Protein AF-A0A7L4TQ39-F1 (afdb_monomer_lite)

pLDDT: mean 77.76, std 14.57, range [38.09, 94.31]

Structure (mmCIF, N/CA/C/O backbone):
data_AF-A0A7L4TQ39-F1
#
_entry.id   AF-A0A7L4TQ39-F1
#
loop_
_atom_site.group_PDB
_atom_site.id
_atom_site.type_symbol
_atom_site.label_atom_id
_atom_site.label_alt_id
_atom_site.label_comp_id
_atom_site.label_asym_id
_atom_site.label_entity_id
_atom_site.label_seq_id
_atom_site.pdbx_PDB_ins_code
_atom_site.Cartn_x
_atom_site.Cartn_y
_atom_site.Cartn_z
_atom_site.occupancy
_atom_site.B_iso_or_equiv
_atom_site.auth_seq_id
_atom_site.auth_comp_id
_atom_site.auth_asym_id
_atom_site.auth_atom_id
_atom_site.pdbx_PDB_model_num
ATOM 1 N N . MET A 1 1 ? 19.835 -14.023 -4.925 1.00 51.84 1 MET A N 1
ATOM 2 C CA . MET A 1 1 ? 20.236 -12.984 -3.952 1.00 51.84 1 MET A CA 1
ATOM 3 C C . MET A 1 1 ? 19.302 -11.803 -4.153 1.00 51.84 1 MET A C 1
ATOM 5 O O . MET A 1 1 ? 19.149 -11.395 -5.296 1.00 51.84 1 MET A O 1
ATOM 9 N N . ALA A 1 2 ? 18.608 -11.339 -3.113 1.00 63.62 2 ALA A N 1
ATOM 10 C CA . ALA A 1 2 ? 17.720 -10.179 -3.213 1.00 63.62 2 ALA A CA 1
ATOM 11 C C . ALA A 1 2 ? 18.522 -8.900 -2.932 1.00 63.62 2 ALA A C 1
ATOM 13 O O . ALA A 1 2 ? 19.332 -8.884 -2.005 1.00 63.62 2 ALA A O 1
ATOM 14 N N . LEU A 1 3 ? 18.327 -7.858 -3.740 1.00 67.06 3 LEU A N 1
ATOM 15 C CA . LEU A 1 3 ? 18.955 -6.554 -3.529 1.00 67.06 3 LEU A CA 1
ATOM 16 C C . LEU A 1 3 ? 18.349 -5.906 -2.275 1.00 67.06 3 LEU A C 1
ATOM 18 O O . LEU A 1 3 ? 17.131 -5.932 -2.105 1.00 67.06 3 LEU A O 1
ATOM 22 N N . GLN A 1 4 ? 19.176 -5.329 -1.400 1.00 74.44 4 GLN A N 1
ATOM 23 C CA . GLN A 1 4 ? 18.657 -4.544 -0.281 1.00 74.44 4 GLN A CA 1
ATOM 24 C C . GLN A 1 4 ? 18.041 -3.247 -0.813 1.00 74.44 4 GLN A C 1
ATOM 26 O O . GLN A 1 4 ? 18.683 -2.495 -1.548 1.00 74.44 4 GLN A O 1
ATOM 31 N N . THR A 1 5 ? 16.792 -2.989 -0.435 1.00 80.44 5 THR A N 1
ATOM 32 C CA . THR A 1 5 ? 16.017 -1.836 -0.901 1.00 80.44 5 THR A CA 1
ATOM 33 C C . THR A 1 5 ? 15.385 -1.093 0.265 1.00 80.44 5 THR A C 1
ATOM 35 O O . THR A 1 5 ? 14.790 -1.712 1.148 1.00 80.44 5 THR A O 1
ATOM 38 N N . ASN A 1 6 ? 15.427 0.233 0.212 1.00 85.94 6 ASN A N 1
ATOM 39 C CA . ASN A 1 6 ? 14.660 1.109 1.080 1.00 85.94 6 ASN A CA 1
ATOM 40 C C . ASN A 1 6 ? 13.282 1.356 0.463 1.00 85.94 6 ASN A C 1
ATOM 42 O O . ASN A 1 6 ? 13.165 1.862 -0.654 1.00 85.94 6 ASN A O 1
ATOM 46 N N . THR A 1 7 ? 12.233 1.006 1.205 1.00 87.69 7 THR A N 1
ATOM 47 C CA . THR A 1 7 ? 10.848 1.225 0.783 1.00 87.69 7 THR A CA 1
ATOM 48 C C . THR A 1 7 ? 10.200 2.282 1.659 1.00 87.69 7 THR A C 1
ATOM 50 O O . THR A 1 7 ? 10.138 2.136 2.881 1.00 87.69 7 THR A O 1
ATOM 53 N N . ARG A 1 8 ? 9.682 3.336 1.031 1.00 89.88 8 ARG A N 1
ATOM 54 C CA . ARG A 1 8 ? 8.931 4.394 1.702 1.00 89.88 8 ARG A CA 1
ATOM 55 C C . ARG A 1 8 ? 7.504 4.411 1.179 1.00 89.88 8 ARG A C 1
ATOM 57 O O . ARG A 1 8 ? 7.272 4.599 -0.013 1.00 89.88 8 ARG A O 1
ATOM 64 N N . ILE A 1 9 ? 6.548 4.256 2.086 1.00 91.50 9 ILE A N 1
ATOM 65 C CA . ILE A 1 9 ? 5.120 4.321 1.777 1.00 91.50 9 ILE A CA 1
ATOM 66 C C . ILE A 1 9 ? 4.562 5.575 2.441 1.00 91.50 9 ILE A C 1
ATOM 68 O O . ILE A 1 9 ? 4.810 5.825 3.619 1.00 91.50 9 ILE A O 1
ATOM 72 N N . LYS A 1 10 ? 3.806 6.379 1.700 1.00 92.25 10 LYS A N 1
ATOM 73 C CA . LYS A 1 10 ? 3.098 7.544 2.234 1.00 92.25 10 LYS A CA 1
ATOM 74 C C . LYS A 1 10 ? 1.610 7.389 1.961 1.00 92.25 10 LYS A C 1
ATOM 76 O O . LYS A 1 10 ? 1.239 7.137 0.818 1.00 92.25 10 LYS A O 1
ATOM 81 N N . ILE A 1 11 ? 0.789 7.532 2.998 1.00 90.62 11 ILE A N 1
ATOM 82 C CA . ILE A 1 11 ? -0.677 7.524 2.918 1.00 90.62 11 ILE A CA 1
ATOM 83 C C . ILE A 1 11 ? -1.169 8.827 3.546 1.00 90.62 11 ILE A C 1
ATOM 85 O O . ILE A 1 11 ? -1.043 9.012 4.759 1.00 90.62 11 ILE A O 1
ATOM 89 N N . GLY A 1 12 ? -1.658 9.757 2.726 1.00 87.88 12 GLY A N 1
ATOM 90 C CA . GLY A 1 12 ? -1.953 11.119 3.176 1.00 87.88 12 GLY A CA 1
ATOM 91 C C . GLY A 1 12 ? -0.710 11.782 3.787 1.00 87.88 12 GLY A C 1
ATOM 92 O O . GLY A 1 12 ? 0.321 11.931 3.127 1.00 87.88 12 GLY A O 1
ATOM 93 N N . GLU A 1 13 ? -0.778 12.146 5.068 1.00 86.81 13 GLU A N 1
ATOM 94 C CA . GLU A 1 13 ? 0.350 12.711 5.831 1.00 86.81 13 GLU A CA 1
ATOM 95 C C . GLU A 1 13 ? 1.229 11.652 6.523 1.00 86.81 13 GLU A C 1
ATOM 97 O O . GLU A 1 13 ? 2.323 11.964 6.997 1.00 86.81 13 GLU A O 1
ATOM 102 N N . ILE A 1 14 ? 0.780 10.396 6.584 1.00 86.88 14 ILE A N 1
ATOM 103 C CA . ILE A 1 14 ? 1.449 9.332 7.339 1.00 86.88 14 ILE A CA 1
ATOM 104 C C . ILE A 1 14 ? 2.556 8.723 6.481 1.00 86.88 14 ILE A C 1
ATOM 106 O O . ILE A 1 14 ? 2.318 8.295 5.352 1.00 86.88 14 ILE A O 1
ATOM 110 N N . THR A 1 15 ? 3.772 8.666 7.026 1.00 89.12 15 THR A N 1
ATOM 111 C CA . THR A 1 15 ? 4.899 7.948 6.416 1.00 89.12 15 THR A CA 1
ATOM 112 C C . THR A 1 15 ? 5.091 6.615 7.129 1.00 89.12 15 THR A C 1
ATOM 114 O O . THR A 1 15 ? 5.264 6.582 8.343 1.00 89.12 15 THR A O 1
ATOM 117 N N . ILE A 1 16 ? 5.085 5.529 6.364 1.00 88.06 16 ILE A N 1
ATOM 118 C CA . ILE A 1 16 ? 5.295 4.158 6.822 1.00 88.06 16 ILE A CA 1
ATOM 119 C C . ILE A 1 16 ? 6.642 3.687 6.271 1.00 88.06 16 ILE A C 1
ATOM 121 O O . ILE A 1 16 ? 6.860 3.655 5.058 1.00 88.06 16 ILE A O 1
ATOM 125 N N . THR A 1 17 ? 7.540 3.320 7.180 1.00 85.44 17 THR A N 1
ATOM 126 C CA . THR A 1 17 ? 8.864 2.745 6.880 1.00 85.44 17 THR A CA 1
ATOM 127 C C . THR A 1 17 ? 9.016 1.320 7.406 1.00 85.44 17 THR A C 1
ATOM 129 O O . THR A 1 17 ? 9.984 0.645 7.081 1.00 85.44 17 THR A O 1
ATOM 132 N N . ASN A 1 18 ? 8.057 0.850 8.206 1.00 85.06 18 ASN A N 1
ATOM 133 C CA . ASN A 1 18 ? 8.040 -0.487 8.780 1.00 85.06 18 ASN A CA 1
ATOM 134 C C . ASN A 1 18 ? 6.672 -1.122 8.515 1.00 85.06 18 ASN A C 1
ATOM 136 O O . ASN A 1 18 ? 5.634 -0.564 8.875 1.00 85.06 18 ASN A O 1
ATOM 140 N N . PHE A 1 19 ? 6.683 -2.261 7.834 1.00 88.75 19 PHE A N 1
ATOM 141 C CA . PHE A 1 19 ? 5.507 -3.014 7.420 1.00 88.75 19 PHE A CA 1
ATOM 142 C C . PHE A 1 19 ? 5.853 -4.505 7.415 1.00 88.75 19 PHE A C 1
ATOM 144 O O . PHE A 1 19 ? 7.007 -4.877 7.209 1.00 88.75 19 PHE A O 1
ATOM 151 N N . SER A 1 20 ? 4.862 -5.362 7.653 1.00 87.50 20 SER A N 1
ATOM 152 C CA . SER A 1 20 ? 5.059 -6.818 7.652 1.00 87.50 20 SER A CA 1
ATOM 153 C C . SER A 1 20 ? 4.960 -7.413 6.254 1.00 87.50 20 SER A C 1
ATOM 155 O O . SER A 1 20 ? 5.589 -8.427 5.970 1.00 87.50 20 SER A O 1
ATOM 157 N N . ASN A 1 21 ? 4.166 -6.793 5.381 1.00 90.00 21 ASN A N 1
ATOM 158 C CA . ASN A 1 21 ? 3.965 -7.263 4.020 1.00 90.00 21 ASN A CA 1
ATOM 159 C C . ASN A 1 21 ? 3.668 -6.092 3.079 1.00 90.00 21 ASN A C 1
ATOM 161 O O . ASN A 1 21 ? 2.926 -5.171 3.433 1.00 90.00 21 ASN A O 1
ATOM 165 N N . LEU A 1 22 ? 4.231 -6.154 1.876 1.00 90.44 22 LEU A N 1
ATOM 166 C CA . LEU A 1 22 ? 3.926 -5.267 0.763 1.00 90.44 22 LEU A CA 1
ATOM 167 C C . LEU A 1 22 ? 3.785 -6.116 -0.500 1.00 90.44 22 LEU A C 1
ATOM 169 O O . LEU A 1 22 ? 4.733 -6.774 -0.922 1.00 90.44 22 LEU A O 1
ATOM 173 N N . LYS A 1 23 ? 2.611 -6.046 -1.127 1.00 92.56 23 LYS A N 1
ATOM 174 C CA . LYS A 1 23 ? 2.353 -6.624 -2.447 1.00 92.56 23 LYS A CA 1
ATOM 175 C C . LYS A 1 23 ? 1.917 -5.515 -3.396 1.00 92.56 23 LYS A C 1
ATOM 177 O O . LYS A 1 23 ? 1.014 -4.746 -3.072 1.00 92.56 23 LYS A O 1
ATOM 182 N N . ILE A 1 24 ? 2.549 -5.456 -4.562 1.00 90.50 24 ILE A N 1
ATOM 183 C CA . ILE A 1 24 ? 2.156 -4.603 -5.683 1.00 90.50 24 ILE A CA 1
ATOM 184 C C . ILE A 1 24 ? 1.836 -5.546 -6.839 1.00 90.50 24 ILE A C 1
ATOM 186 O O . ILE A 1 24 ? 2.669 -6.379 -7.187 1.00 90.50 24 ILE A O 1
ATOM 190 N N . ASP A 1 25 ? 0.627 -5.442 -7.378 1.00 90.69 25 ASP A N 1
ATOM 191 C CA . ASP A 1 25 ? 0.166 -6.235 -8.515 1.00 90.69 25 ASP A CA 1
ATOM 192 C C . ASP A 1 25 ? 0.009 -5.311 -9.723 1.00 90.69 25 ASP A C 1
ATOM 194 O O . 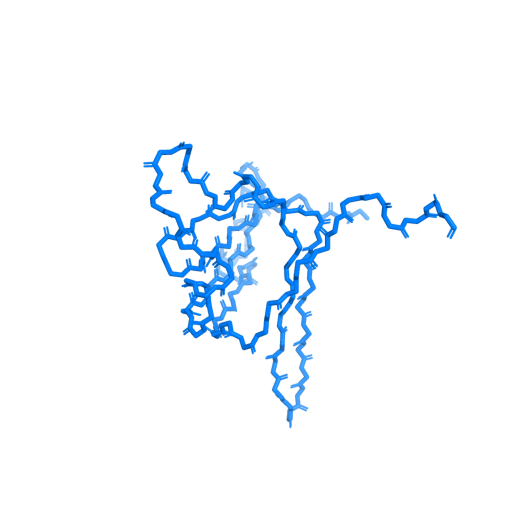ASP A 1 25 ? -0.727 -4.318 -9.653 1.00 90.69 25 ASP A O 1
ATOM 198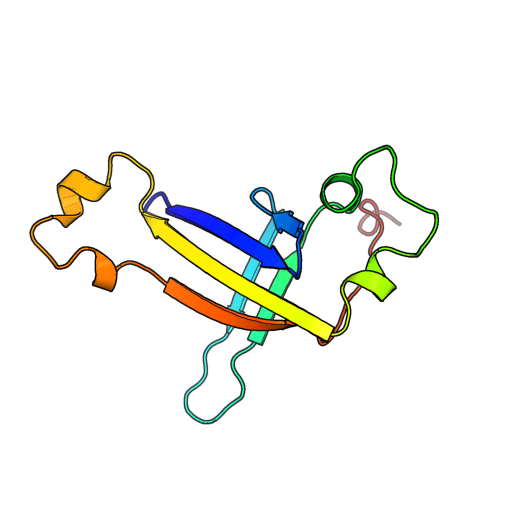 N N . GLN A 1 26 ? 0.752 -5.594 -10.792 1.00 86.88 26 GLN A N 1
ATOM 199 C CA . GLN A 1 26 ? 0.758 -4.802 -12.019 1.00 86.88 26 GLN A CA 1
ATOM 200 C C . GLN A 1 26 ? 0.378 -5.687 -13.197 1.00 86.88 26 GLN A C 1
ATOM 202 O O . GLN A 1 26 ? 1.075 -6.651 -13.509 1.00 86.88 26 GLN A O 1
ATOM 207 N N . GLU A 1 27 ? -0.705 -5.325 -13.875 1.00 87.88 27 GLU A N 1
ATOM 208 C CA . GLU A 1 27 ? -1.251 -6.084 -14.993 1.00 87.88 27 GLU A CA 1
ATOM 209 C C . GLU A 1 27 ? -1.458 -5.161 -16.194 1.00 87.88 27 GLU A C 1
ATOM 211 O O . GLU A 1 27 ? -2.029 -4.072 -16.090 1.00 87.88 27 GLU A O 1
ATOM 216 N N . ILE A 1 28 ? -1.007 -5.603 -17.369 1.00 82.88 28 ILE A N 1
ATOM 217 C CA . ILE A 1 28 ? -1.248 -4.878 -18.615 1.00 82.88 28 ILE A CA 1
ATOM 218 C C . ILE A 1 28 ? -2.737 -5.039 -18.950 1.00 82.88 28 ILE A C 1
ATOM 220 O O . ILE A 1 28 ? -3.219 -6.160 -19.079 1.00 82.88 28 ILE A O 1
ATOM 224 N N . HIS A 1 29 ? -3.450 -3.917 -19.095 1.00 85.44 29 HIS A N 1
ATOM 225 C CA . HIS A 1 29 ? -4.901 -3.826 -19.346 1.00 85.44 29 HIS A CA 1
ATOM 226 C C . HIS A 1 29 ? -5.835 -4.027 -18.139 1.00 85.44 29 HIS A C 1
ATOM 228 O O . HIS A 1 29 ? -7.050 -4.082 -18.334 1.00 85.44 29 HIS A O 1
ATOM 234 N N . ALA A 1 30 ? -5.319 -4.052 -16.908 1.00 86.62 30 ALA A N 1
ATOM 235 C CA . ALA A 1 30 ? -6.148 -4.049 -15.703 1.00 86.62 30 ALA A CA 1
ATOM 236 C C . ALA A 1 30 ? -5.721 -2.955 -14.710 1.00 86.62 30 ALA A C 1
ATOM 238 O O . ALA A 1 30 ? -4.787 -2.186 -14.946 1.00 86.62 30 ALA A O 1
ATOM 239 N N . HIS A 1 31 ? -6.455 -2.833 -13.602 1.00 85.62 31 HIS A N 1
ATOM 240 C CA . HIS A 1 31 ? -6.106 -1.889 -12.547 1.00 85.62 31 HIS A CA 1
ATOM 241 C C . HIS A 1 31 ? -4.937 -2.424 -11.726 1.00 85.62 31 HIS A C 1
ATOM 243 O O . HIS A 1 31 ? -5.054 -3.465 -11.084 1.00 85.62 31 HIS A O 1
ATOM 249 N N . ASN A 1 32 ? -3.850 -1.658 -11.670 1.00 89.25 32 ASN A N 1
ATOM 250 C CA . ASN A 1 32 ? -2.765 -1.946 -10.743 1.00 89.25 32 ASN A CA 1
ATOM 251 C C . ASN A 1 32 ? -3.272 -1.814 -9.307 1.00 89.25 32 ASN A C 1
ATOM 253 O O . ASN A 1 32 ? -3.945 -0.838 -8.953 1.00 89.25 32 ASN A O 1
ATOM 257 N N . THR A 1 33 ? -2.920 -2.778 -8.468 1.00 92.12 33 THR A N 1
ATOM 258 C CA . THR A 1 33 ? -3.326 -2.789 -7.064 1.00 92.12 33 THR A CA 1
ATOM 259 C C . THR A 1 33 ? -2.111 -2.824 -6.157 1.00 92.12 33 THR A C 1
ATOM 261 O O . THR A 1 33 ? -1.023 -3.252 -6.537 1.00 92.12 33 THR A O 1
ATOM 264 N N . PHE A 1 34 ? -2.296 -2.355 -4.929 1.00 92.75 34 PHE A N 1
ATOM 265 C CA . PHE A 1 34 ? -1.308 -2.516 -3.878 1.00 92.75 34 PHE A CA 1
ATOM 266 C C . PHE A 1 34 ? -2.010 -2.967 -2.599 1.00 92.75 34 PHE A C 1
ATOM 268 O O . PHE A 1 34 ? -3.169 -2.624 -2.346 1.00 92.75 34 PHE A O 1
ATOM 275 N N . SER A 1 35 ? -1.290 -3.711 -1.771 1.00 92.88 35 SER A N 1
ATOM 276 C CA . SER A 1 35 ? -1.702 -4.028 -0.411 1.00 92.88 35 SER A CA 1
ATOM 277 C C . SER A 1 35 ? -0.505 -3.935 0.517 1.00 92.88 35 SER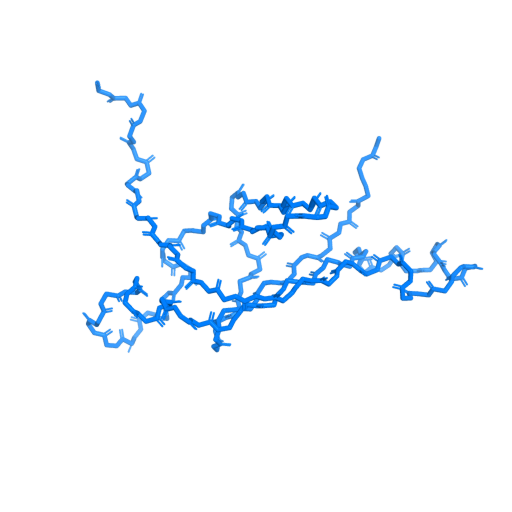 A C 1
ATOM 279 O O . SER A 1 35 ? 0.542 -4.522 0.239 1.00 92.88 35 SER A O 1
ATOM 281 N N . VAL A 1 36 ? -0.680 -3.224 1.626 1.00 91.44 36 VAL A N 1
ATOM 282 C CA . VAL A 1 36 ? 0.320 -3.102 2.684 1.00 91.44 36 VAL A CA 1
ATOM 283 C C . VAL A 1 36 ? -0.283 -3.559 4.005 1.00 91.44 36 VAL A C 1
ATOM 285 O O . VAL A 1 36 ? -1.418 -3.208 4.336 1.00 91.44 36 VAL A O 1
ATOM 288 N N . GLU A 1 37 ? 0.480 -4.340 4.759 1.00 90.88 37 GLU A N 1
ATOM 289 C CA . GLU A 1 37 ? 0.134 -4.748 6.115 1.00 90.88 37 GLU A CA 1
ATOM 290 C C . GLU A 1 37 ? 1.047 -4.033 7.104 1.00 90.88 37 GLU A C 1
ATOM 292 O O . GLU A 1 37 ? 2.272 -4.148 7.056 1.00 90.88 37 GLU A O 1
ATOM 297 N N . VAL A 1 38 ? 0.433 -3.257 7.995 1.00 87.75 38 VAL A N 1
ATOM 298 C CA . VAL A 1 38 ? 1.137 -2.419 8.963 1.00 87.75 38 VAL A CA 1
ATOM 299 C C . VAL A 1 38 ? 0.506 -2.613 10.326 1.00 87.75 38 VAL A C 1
ATOM 301 O O . VAL A 1 38 ? -0.715 -2.710 10.469 1.00 87.75 38 VAL A O 1
ATOM 304 N N . ARG A 1 39 ? 1.357 -2.639 11.345 1.00 82.56 39 ARG A N 1
ATOM 305 C CA . ARG A 1 39 ? 0.935 -2.614 12.737 1.00 82.56 39 ARG A CA 1
ATOM 306 C C . ARG A 1 39 ? 0.192 -1.315 13.056 1.00 82.56 39 ARG A C 1
ATOM 308 O O . ARG A 1 39 ? 0.674 -0.228 12.756 1.00 82.56 39 ARG A O 1
ATOM 315 N N . GLN A 1 40 ? -0.981 -1.427 13.678 1.00 79.25 40 GLN A N 1
ATOM 316 C CA . GLN A 1 40 ? -1.853 -0.277 13.933 1.00 79.25 40 GLN A CA 1
ATOM 317 C C . GLN A 1 40 ? -1.201 0.780 14.838 1.00 79.25 40 GLN A C 1
ATOM 319 O O . GLN A 1 40 ? -1.438 1.968 14.637 1.00 79.25 40 GLN A O 1
ATOM 324 N N . ASP A 1 41 ? -0.363 0.369 15.791 1.00 77.00 41 ASP A N 1
ATOM 325 C CA . ASP A 1 41 ? 0.382 1.273 16.673 1.00 77.00 41 ASP A CA 1
ATOM 326 C C . ASP A 1 41 ? 1.373 2.173 15.919 1.00 77.00 41 ASP A C 1
ATOM 328 O O . ASP A 1 41 ? 1.610 3.297 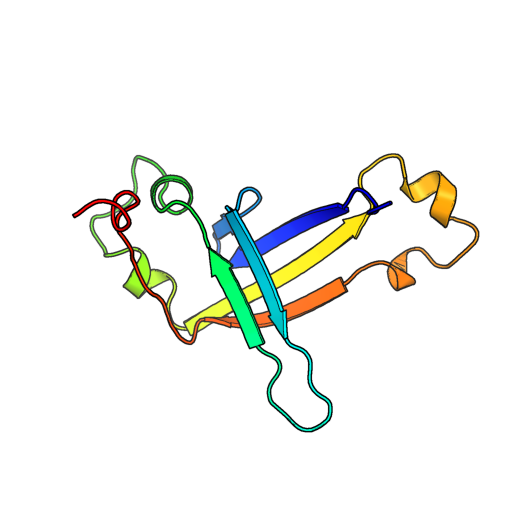16.341 1.00 77.00 41 ASP A O 1
ATOM 332 N N . LEU A 1 42 ? 1.868 1.751 14.750 1.00 75.62 42 LEU A N 1
ATOM 333 C CA . LEU A 1 42 ? 2.748 2.572 13.906 1.00 75.62 42 LEU A CA 1
ATOM 334 C C . LEU A 1 42 ? 1.988 3.620 13.075 1.00 75.62 42 LEU A C 1
ATOM 336 O O . LEU A 1 42 ? 2.602 4.509 12.488 1.00 75.62 42 LEU A O 1
ATOM 340 N N . LEU A 1 43 ? 0.658 3.514 12.996 1.00 75.00 43 LEU A N 1
ATOM 341 C CA . LEU A 1 43 ? -0.198 4.414 12.215 1.00 75.00 43 LEU A CA 1
ATOM 342 C C . LEU A 1 43 ? -0.786 5.557 13.058 1.00 75.00 43 LEU A C 1
ATOM 344 O O . LEU A 1 43 ? -1.388 6.480 12.502 1.00 75.00 43 LEU A O 1
ATOM 348 N N . VAL A 1 44 ? -0.636 5.508 14.386 1.00 64.81 44 VAL A N 1
ATOM 349 C CA . VAL A 1 44 ? -1.218 6.478 15.322 1.00 64.81 44 VAL A CA 1
ATOM 350 C C . VAL A 1 44 ? -0.113 7.100 16.166 1.00 64.81 44 VAL A C 1
ATOM 352 O O . VAL A 1 44 ? 0.506 6.399 16.958 1.00 64.81 44 VAL A O 1
ATOM 355 N N . PRO A 1 45 ? 0.128 8.416 16.061 1.00 59.47 45 PRO A N 1
ATOM 356 C CA . PRO A 1 45 ? 0.936 9.117 17.049 1.00 59.47 45 PRO A CA 1
ATOM 357 C C . PRO A 1 45 ? 0.242 9.015 18.410 1.00 59.47 45 PRO A C 1
ATOM 359 O O . PRO A 1 45 ? -0.960 9.279 18.477 1.00 59.47 45 PRO A O 1
ATOM 362 N N . GLU A 1 46 ? 0.993 8.701 19.468 1.00 51.69 46 GLU A N 1
ATOM 363 C CA . GLU A 1 46 ? 0.536 8.399 20.844 1.00 51.69 46 GLU A CA 1
ATOM 364 C C . GLU A 1 46 ? -0.466 9.407 21.462 1.00 51.69 46 GLU A C 1
ATOM 366 O O . GLU A 1 46 ? -1.080 9.117 22.483 1.00 51.69 46 GLU A O 1
ATOM 371 N N . PHE A 1 47 ? -0.688 10.569 20.833 1.00 51.41 47 PHE A N 1
ATOM 372 C CA . PHE A 1 47 ? -1.468 11.690 21.365 1.00 51.41 47 PHE A CA 1
ATOM 373 C C . PHE A 1 47 ? -2.522 12.299 20.411 1.00 51.41 47 PHE A C 1
ATOM 375 O O . PHE A 1 47 ? -2.966 13.422 20.651 1.00 51.41 47 PHE A O 1
ATOM 382 N N . LYS A 1 48 ? -2.952 11.628 19.325 1.00 53.25 48 LYS A N 1
ATOM 383 C CA . LYS A 1 48 ? -4.010 12.166 18.426 1.00 53.25 48 LYS A CA 1
ATOM 384 C C . LYS A 1 48 ? -5.371 11.455 18.550 1.00 53.25 48 LYS A C 1
ATOM 386 O O . LYS A 1 48 ? -5.451 10.248 18.720 1.00 53.25 48 LYS A O 1
ATOM 391 N N . SER A 1 49 ? -6.417 12.283 18.430 1.00 50.69 49 SER A N 1
ATOM 392 C CA . SER A 1 49 ? -7.861 12.067 18.649 1.00 50.69 49 SER A CA 1
ATOM 393 C C . SER A 1 49 ? -8.469 10.713 18.231 1.00 50.69 49 SER A C 1
ATOM 395 O O . SER A 1 49 ? -8.082 10.100 17.241 1.00 50.69 49 SER A O 1
ATOM 397 N N . VAL A 1 50 ? -9.524 10.358 18.973 1.00 53.66 50 VAL A N 1
ATOM 398 C CA . VAL A 1 50 ? -10.348 9.133 19.092 1.00 53.66 50 VAL A CA 1
ATOM 399 C C . VAL A 1 50 ? -10.992 8.583 17.800 1.00 53.66 50 VAL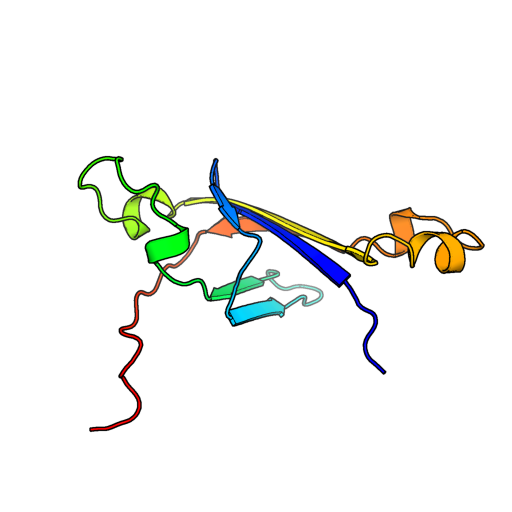 A C 1
ATOM 401 O O . VAL A 1 50 ? -11.790 7.648 17.862 1.00 53.66 50 VAL A O 1
ATOM 404 N N . MET A 1 51 ? -10.695 9.144 16.624 1.00 59.78 51 MET A N 1
ATOM 405 C CA . MET A 1 51 ? -11.286 8.684 15.363 1.00 59.78 51 MET A CA 1
ATOM 406 C C . MET A 1 51 ? -10.654 7.351 14.926 1.00 59.78 51 MET A C 1
ATOM 408 O O . MET A 1 51 ? -9.425 7.230 14.956 1.00 59.78 51 MET A O 1
ATOM 412 N N . PRO A 1 52 ? -11.443 6.359 14.464 1.00 69.31 52 PRO A N 1
ATOM 413 C CA . PRO A 1 52 ? -10.891 5.113 13.952 1.00 69.31 52 PRO A CA 1
ATOM 414 C C . PRO A 1 52 ? -9.907 5.395 12.814 1.00 69.31 52 PRO A C 1
ATOM 416 O O . PRO A 1 52 ? -10.266 5.997 11.803 1.00 69.31 52 PRO A O 1
ATOM 419 N N . VAL A 1 53 ? -8.664 4.936 12.964 1.00 71.31 53 VAL A N 1
ATOM 420 C CA . VAL A 1 53 ? -7.577 5.087 11.976 1.00 71.31 53 VAL A CA 1
ATOM 421 C C . VAL A 1 53 ? -8.029 4.681 10.575 1.00 71.31 53 VAL A C 1
ATOM 423 O O . VAL A 1 53 ? -7.702 5.334 9.591 1.00 71.31 53 VAL A O 1
ATOM 426 N N . SER A 1 54 ? -8.848 3.633 10.493 1.00 70.00 54 SER A N 1
ATOM 427 C CA . SER A 1 54 ? -9.425 3.140 9.249 1.00 70.00 54 SER A CA 1
ATOM 428 C C . SER A 1 54 ? -10.280 4.174 8.514 1.00 70.00 54 SER A C 1
ATOM 430 O O . SER A 1 54 ? -10.225 4.243 7.293 1.00 70.00 54 SER A O 1
ATOM 432 N N . GLN A 1 55 ? -11.042 5.010 9.218 1.00 73.50 55 GLN A N 1
ATOM 433 C CA . GLN A 1 55 ? -11.853 6.042 8.567 1.00 73.50 55 GLN A CA 1
ATOM 434 C C . GLN A 1 55 ? -10.992 7.180 8.021 1.00 73.50 55 GLN A C 1
ATOM 436 O O . GLN A 1 55 ? -11.325 7.750 6.990 1.00 73.50 55 GLN A O 1
ATOM 441 N N . ARG A 1 56 ? -9.872 7.486 8.683 1.00 82.44 56 ARG A N 1
ATOM 442 C CA . ARG A 1 56 ? -8.950 8.544 8.248 1.00 82.44 56 ARG A CA 1
ATOM 443 C C . ARG A 1 56 ? -8.131 8.158 7.024 1.00 82.44 56 ARG A C 1
ATOM 445 O O . ARG A 1 56 ? -7.731 9.034 6.280 1.00 82.44 56 ARG A O 1
ATOM 452 N N . LEU A 1 57 ? -7.833 6.873 6.856 1.00 85.19 57 LEU A N 1
ATOM 453 C CA . LEU A 1 57 ? -7.000 6.395 5.754 1.00 85.19 57 LEU A CA 1
ATOM 454 C C . LEU A 1 57 ? -7.805 6.121 4.482 1.00 85.19 57 LEU A C 1
ATOM 456 O O . LEU A 1 57 ? -7.217 6.024 3.413 1.00 85.19 57 LEU A O 1
ATOM 460 N N . TYR A 1 58 ? -9.123 5.937 4.574 1.00 88.62 58 TYR A N 1
ATOM 461 C CA . TYR A 1 58 ? -9.943 5.607 3.413 1.00 88.62 58 TYR A CA 1
ATOM 462 C C . TYR A 1 58 ? -10.018 6.790 2.439 1.00 88.62 58 TYR A C 1
ATOM 464 O O . TYR A 1 58 ? -10.331 7.905 2.840 1.00 88.62 58 TYR A O 1
ATOM 472 N N . GLY A 1 59 ? -9.753 6.545 1.154 1.00 90.44 59 GLY A N 1
ATOM 473 C CA . GLY A 1 59 ? -9.719 7.579 0.116 1.00 90.44 59 GLY A CA 1
ATOM 474 C C . GLY A 1 59 ? -8.428 8.403 0.074 1.00 90.44 59 GLY A C 1
ATOM 475 O O . GLY A 1 59 ? -8.241 9.172 -0.867 1.00 90.44 59 GLY A O 1
ATOM 476 N N . GLU A 1 60 ? -7.515 8.222 1.032 1.00 92.38 60 GLU A N 1
ATOM 477 C CA . GLU A 1 60 ? -6.245 8.946 1.053 1.00 92.38 60 GLU A CA 1
ATOM 478 C C . GLU A 1 60 ? -5.348 8.560 -0.121 1.00 92.38 60 GLU A C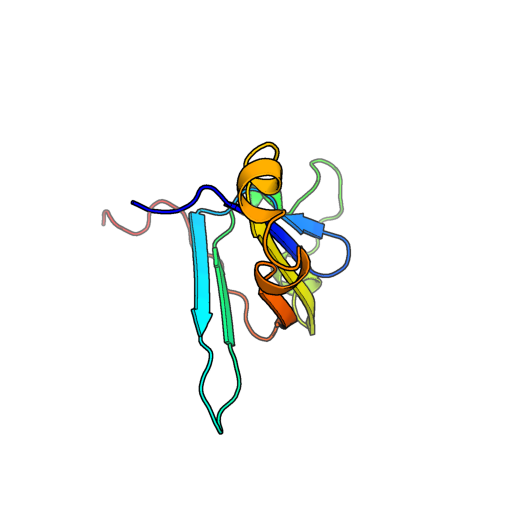 1
ATOM 480 O O . GLU A 1 60 ? -5.298 7.400 -0.551 1.00 92.38 60 GLU A O 1
ATOM 485 N N . LYS A 1 61 ? -4.590 9.545 -0.615 1.00 94.31 61 LYS A N 1
ATOM 486 C CA . LYS A 1 61 ? -3.589 9.319 -1.657 1.00 94.31 61 LYS A CA 1
ATOM 487 C C . LYS A 1 61 ? -2.459 8.464 -1.100 1.00 94.31 61 LYS A C 1
ATOM 489 O O . LYS A 1 61 ? -1.921 8.749 -0.028 1.00 94.31 61 LYS A O 1
ATOM 494 N N . VAL A 1 62 ? -2.054 7.473 -1.883 1.00 93.06 62 VAL A N 1
ATOM 495 C CA . VAL A 1 62 ? -0.914 6.611 -1.589 1.00 93.06 62 VAL A CA 1
ATOM 496 C C . VAL A 1 62 ? 0.198 6.846 -2.593 1.00 93.06 62 VAL A C 1
ATOM 498 O O . VAL A 1 62 ? -0.046 6.959 -3.797 1.00 93.06 62 VAL A O 1
ATOM 501 N N . THR A 1 63 ? 1.424 6.916 -2.087 1.00 93.50 63 THR A N 1
ATOM 502 C CA . THR A 1 63 ? 2.645 6.862 -2.893 1.00 93.50 63 THR A CA 1
ATOM 503 C C . THR A 1 63 ? 3.603 5.851 -2.287 1.00 93.50 63 THR A C 1
ATOM 505 O O . THR A 1 63 ? 3.887 5.923 -1.090 1.00 93.50 63 THR A O 1
ATOM 508 N N . ILE A 1 64 ? 4.104 4.933 -3.103 1.00 91.94 64 ILE A N 1
ATOM 509 C CA . ILE A 1 64 ? 5.097 3.934 -2.715 1.00 91.94 64 ILE A CA 1
ATOM 510 C C . ILE A 1 64 ? 6.329 4.173 -3.564 1.00 91.94 64 ILE A C 1
ATOM 512 O O . ILE A 1 64 ? 6.237 4.290 -4.785 1.00 91.94 64 ILE A O 1
ATOM 516 N N . GLU A 1 65 ? 7.466 4.253 -2.897 1.00 90.25 65 GLU A N 1
ATOM 517 C CA . GLU A 1 65 ? 8.758 4.425 -3.526 1.00 90.25 65 GLU A CA 1
ATOM 518 C C . GLU A 1 65 ? 9.696 3.336 -3.012 1.00 90.25 65 GLU A C 1
ATOM 520 O O . GLU A 1 65 ? 9.926 3.234 -1.804 1.00 90.25 65 GLU A O 1
ATOM 525 N N . VAL A 1 66 ? 10.211 2.516 -3.926 1.00 87.44 66 VAL A N 1
ATOM 526 C CA . VAL A 1 66 ? 11.230 1.507 -3.628 1.00 87.44 66 VAL A CA 1
ATOM 527 C C . VAL A 1 66 ? 12.514 1.943 -4.309 1.00 87.44 66 VAL A C 1
ATOM 529 O O . VAL A 1 66 ? 12.550 2.113 -5.528 1.00 87.44 66 VAL A O 1
ATOM 532 N N . LYS A 1 67 ? 13.555 2.141 -3.506 1.00 86.38 67 LYS A N 1
ATOM 533 C CA . LYS A 1 67 ? 14.891 2.543 -3.945 1.00 86.38 67 LYS A CA 1
ATOM 534 C C . LYS A 1 67 ? 15.923 1.523 -3.471 1.00 86.38 67 LYS A C 1
ATOM 536 O O . LYS A 1 67 ? 15.699 0.880 -2.445 1.00 86.38 67 LYS A O 1
ATOM 541 N N . PRO A 1 68 ? 17.064 1.381 -4.157 1.00 80.94 68 PRO A N 1
ATOM 542 C CA . PRO A 1 68 ? 18.224 0.683 -3.606 1.00 80.94 68 PRO A CA 1
ATOM 543 C C . PRO A 1 68 ? 18.602 1.239 -2.223 1.00 80.94 68 PRO A C 1
ATOM 545 O O . PRO A 1 68 ? 18.372 2.417 -1.945 1.00 80.94 68 PRO A O 1
ATOM 548 N N . ALA A 1 69 ? 19.143 0.397 -1.340 1.00 79.38 69 ALA A N 1
ATOM 549 C CA . ALA A 1 69 ? 19.648 0.865 -0.051 1.00 79.38 69 ALA A CA 1
ATOM 550 C C . ALA A 1 69 ? 20.843 1.823 -0.232 1.00 79.38 69 ALA A C 1
ATOM 552 O O . ALA A 1 69 ? 21.611 1.702 -1.190 1.00 79.38 69 ALA A O 1
ATOM 553 N N . GLU A 1 70 ? 20.999 2.767 0.700 1.00 73.19 70 GLU A N 1
ATOM 554 C CA . GLU A 1 70 ? 22.105 3.734 0.689 1.00 73.19 70 GLU A CA 1
ATOM 555 C C . GLU A 1 70 ? 23.458 2.998 0.663 1.00 73.19 70 GLU A C 1
ATOM 557 O O . GLU A 1 70 ? 23.657 2.009 1.369 1.00 73.19 70 GLU A O 1
ATOM 562 N N . GLY A 1 71 ? 24.380 3.447 -0.194 1.00 68.06 71 GLY A N 1
ATOM 563 C CA . GLY A 1 71 ? 25.683 2.801 -0.413 1.00 68.06 71 GLY A CA 1
ATOM 564 C C . GLY A 1 71 ? 25.703 1.697 -1.483 1.00 68.06 71 GLY A C 1
ATOM 565 O O . GLY A 1 71 ? 26.778 1.352 -1.965 1.00 68.06 71 GLY A O 1
ATOM 566 N N . LEU A 1 72 ? 24.546 1.188 -1.932 1.00 65.69 72 LEU A N 1
ATOM 567 C CA . LEU A 1 72 ? 24.450 0.367 -3.158 1.00 65.69 72 LEU A CA 1
ATOM 568 C C . LEU A 1 72 ? 24.272 1.222 -4.419 1.00 65.69 72 LEU A C 1
ATOM 570 O O . LEU A 1 72 ? 24.391 0.717 -5.534 1.00 65.69 72 LEU A O 1
ATOM 574 N N . GLU A 1 73 ? 24.007 2.517 -4.241 1.00 60.91 73 GLU A N 1
ATOM 575 C CA . GLU A 1 73 ? 23.887 3.495 -5.320 1.00 60.91 73 GLU A CA 1
ATOM 576 C C . GLU A 1 73 ? 25.149 3.523 -6.181 1.00 60.91 73 GLU A C 1
ATOM 578 O O . GLU A 1 73 ? 25.020 3.495 -7.401 1.00 60.91 73 GLU A O 1
ATOM 583 N N . ASP A 1 74 ? 26.331 3.490 -5.545 1.00 57.91 74 ASP A N 1
ATOM 584 C CA . ASP A 1 74 ? 27.678 3.496 -6.146 1.00 57.91 74 ASP A CA 1
ATOM 585 C C . ASP A 1 74 ? 27.889 2.364 -7.165 1.00 57.91 74 ASP A C 1
ATOM 587 O O . ASP A 1 74 ? 28.513 2.569 -8.205 1.00 57.91 74 ASP A O 1
ATOM 591 N N . LEU A 1 75 ? 27.289 1.192 -6.928 1.00 59.78 75 LEU A N 1
ATOM 592 C CA . LEU A 1 75 ? 27.338 0.050 -7.852 1.00 59.78 75 LEU A CA 1
ATOM 593 C C . LEU A 1 75 ? 26.409 0.222 -9.062 1.00 59.78 75 LEU A C 1
ATOM 595 O O . LEU A 1 75 ? 26.609 -0.423 -10.091 1.00 59.78 75 LEU A O 1
ATOM 599 N N . LEU A 1 76 ? 25.390 1.076 -8.940 1.00 59.00 76 LEU A N 1
ATOM 600 C CA . LEU A 1 76 ? 24.385 1.327 -9.969 1.00 59.00 76 LEU A CA 1
ATOM 601 C C . LEU A 1 76 ? 24.723 2.546 -10.841 1.00 59.00 76 LEU A C 1
ATOM 603 O O . LEU A 1 76 ? 24.113 2.677 -11.891 1.00 59.00 76 LEU A O 1
ATOM 607 N N . PHE A 1 77 ? 25.710 3.386 -10.483 1.00 52.19 77 PHE A N 1
ATOM 608 C CA . PHE A 1 77 ? 26.086 4.614 -11.222 1.00 52.19 77 PHE A CA 1
ATOM 609 C C . PHE A 1 77 ? 26.493 4.416 -12.686 1.00 52.19 77 PHE A C 1
ATOM 611 O O . PHE A 1 77 ? 26.506 5.390 -13.438 1.00 52.19 77 PHE A O 1
ATOM 618 N N . PHE A 1 78 ? 26.831 3.198 -13.110 1.00 55.25 78 PHE A N 1
ATOM 619 C CA . PHE A 1 78 ? 27.100 2.927 -14.525 1.00 55.25 78 PHE A CA 1
ATOM 620 C C . PHE A 1 78 ? 25.829 2.987 -15.386 1.00 55.25 78 PHE A C 1
ATOM 622 O O . PHE A 1 78 ? 25.931 3.209 -16.589 1.00 55.25 78 PHE A O 1
ATOM 629 N N . ASN A 1 79 ? 24.648 2.862 -14.770 1.00 55.50 79 ASN A N 1
ATOM 630 C CA . ASN A 1 79 ? 23.340 2.974 -15.406 1.00 55.50 79 ASN A CA 1
ATOM 631 C C . ASN A 1 79 ? 22.503 4.057 -14.697 1.00 55.50 79 ASN A C 1
ATOM 633 O O . ASN A 1 79 ? 22.716 4.397 -13.537 1.00 55.50 79 ASN A O 1
ATOM 637 N N . ASN A 1 80 ? 21.566 4.672 -15.407 1.00 59.38 80 ASN A N 1
ATOM 638 C CA . ASN A 1 80 ? 20.807 5.824 -14.926 1.00 59.38 80 ASN A CA 1
ATOM 639 C C . ASN A 1 80 ? 20.101 5.537 -13.577 1.00 59.38 80 ASN A C 1
ATOM 641 O O . ASN A 1 80 ? 19.300 4.611 -13.469 1.00 59.38 80 ASN A O 1
ATOM 645 N N . ARG A 1 81 ? 20.371 6.353 -12.544 1.00 58.78 81 ARG A N 1
ATOM 646 C CA . ARG A 1 81 ? 19.854 6.191 -11.163 1.00 58.78 81 ARG A CA 1
ATOM 647 C C . ARG A 1 81 ? 18.327 6.046 -11.078 1.00 58.78 81 ARG A C 1
ATOM 649 O O . ARG A 1 81 ? 17.830 5.435 -10.135 1.00 58.78 81 ARG A O 1
ATOM 656 N N . ASN A 1 82 ? 17.589 6.604 -12.038 1.00 62.28 82 ASN A N 1
ATOM 657 C CA . ASN A 1 82 ? 16.125 6.551 -12.060 1.00 62.28 82 ASN A CA 1
ATOM 658 C C . ASN A 1 82 ? 15.559 5.206 -12.532 1.00 62.28 82 ASN A C 1
ATOM 660 O O . ASN A 1 82 ? 14.414 4.902 -12.205 1.00 62.28 82 ASN A O 1
ATOM 664 N N . ASP A 1 83 ? 16.341 4.385 -13.236 1.00 62.41 83 ASP A N 1
ATOM 665 C CA . ASP A 1 83 ? 15.847 3.132 -13.827 1.00 62.41 83 ASP A CA 1
ATOM 666 C C . ASP A 1 83 ? 15.551 2.059 -12.763 1.00 62.41 83 ASP A C 1
ATOM 668 O O . ASP A 1 83 ? 14.859 1.078 -13.027 1.00 62.41 83 ASP A O 1
ATOM 672 N N . TYR A 1 84 ? 16.044 2.261 -11.538 1.00 65.50 84 TYR A N 1
ATOM 673 C CA . TYR A 1 84 ? 15.910 1.329 -10.417 1.00 65.50 84 TYR A CA 1
ATOM 674 C C . TYR A 1 84 ? 14.920 1.801 -9.347 1.00 65.50 84 TYR A C 1
ATOM 676 O O . TYR A 1 84 ? 14.814 1.175 -8.290 1.00 65.50 84 TYR A O 1
ATOM 684 N N . VAL A 1 85 ? 14.207 2.904 -9.595 1.00 75.31 85 VAL A N 1
ATOM 685 C CA . VAL A 1 85 ? 13.200 3.423 -8.667 1.00 75.31 85 VAL A CA 1
ATOM 686 C C . VAL A 1 85 ? 11.824 2.932 -9.091 1.00 75.31 85 VAL A C 1
ATOM 688 O O . VAL A 1 85 ? 11.280 3.367 -10.105 1.00 75.31 85 VAL A O 1
ATOM 691 N N . LEU A 1 86 ? 11.220 2.061 -8.283 1.00 83.38 86 LEU A N 1
ATOM 692 C CA . LEU A 1 86 ? 9.812 1.722 -8.465 1.00 83.38 86 LEU A CA 1
ATOM 693 C C . LEU A 1 86 ? 8.965 2.803 -7.800 1.00 83.38 86 LEU A C 1
ATOM 695 O O . LEU A 1 86 ? 9.061 3.022 -6.591 1.00 83.38 86 LEU A O 1
ATOM 699 N N . HIS A 1 87 ? 8.112 3.448 -8.593 1.00 87.75 87 HIS A N 1
ATOM 700 C CA . HIS A 1 87 ? 7.124 4.403 -8.110 1.00 87.75 87 HIS A CA 1
ATOM 701 C C . HIS A 1 87 ? 5.710 3.884 -8.366 1.00 87.75 87 HIS A C 1
ATOM 703 O O . HIS A 1 87 ? 5.357 3.518 -9.487 1.00 87.75 87 HIS A O 1
ATOM 709 N N . PHE A 1 88 ? 4.877 3.899 -7.332 1.00 90.44 88 PHE A N 1
ATOM 710 C CA . PHE A 1 88 ? 3.449 3.624 -7.439 1.00 90.44 88 PHE A CA 1
ATOM 711 C C . PHE A 1 88 ? 2.672 4.770 -6.803 1.00 90.44 88 PHE A C 1
ATOM 713 O O . PHE A 1 88 ? 3.003 5.209 -5.701 1.00 90.44 88 PHE A O 1
ATOM 720 N N . SER A 1 89 ? 1.603 5.223 -7.458 1.00 92.31 89 SER A N 1
ATOM 721 C CA . SER A 1 89 ? 0.644 6.142 -6.854 1.00 92.31 89 SER A CA 1
ATOM 722 C C . SER A 1 89 ? -0.782 5.659 -7.070 1.00 92.31 89 SER A C 1
ATOM 724 O O . SER A 1 89 ? -1.127 5.161 -8.138 1.00 92.31 89 SER A O 1
ATOM 726 N N . GLY A 1 90 ? -1.608 5.808 -6.040 1.00 92.12 90 GLY A N 1
ATOM 727 C CA . GLY A 1 90 ? -3.005 5.401 -6.062 1.00 92.12 90 GLY A CA 1
ATOM 728 C C . GLY A 1 90 ? -3.778 6.003 -4.898 1.00 92.12 90 GLY A C 1
ATOM 729 O O . GLY A 1 90 ? -3.374 7.017 -4.327 1.00 92.12 90 GLY A O 1
ATOM 730 N N . ILE A 1 91 ? -4.883 5.358 -4.538 1.00 93.88 91 ILE A N 1
ATOM 731 C CA . ILE A 1 91 ? -5.735 5.738 -3.409 1.00 93.88 91 ILE A CA 1
ATOM 732 C C . ILE A 1 91 ? -6.052 4.519 -2.546 1.00 93.88 91 ILE A C 1
ATOM 734 O O . ILE A 1 91 ? -6.074 3.388 -3.038 1.00 93.88 91 ILE A O 1
ATOM 738 N N . VAL A 1 92 ? -6.327 4.736 -1.263 1.00 92.81 92 VAL A N 1
ATOM 739 C CA . VAL A 1 92 ? -6.802 3.665 -0.381 1.00 92.81 92 VAL A CA 1
ATOM 740 C C . VAL A 1 92 ? -8.275 3.382 -0.661 1.00 92.81 92 VAL A C 1
ATOM 742 O O . VAL A 1 92 ? -9.144 4.200 -0.372 1.00 92.81 92 VAL A O 1
ATOM 745 N N . THR A 1 93 ? -8.569 2.192 -1.173 1.00 93.06 93 THR A N 1
ATOM 746 C CA . THR A 1 93 ? -9.944 1.766 -1.493 1.00 93.06 93 THR A CA 1
ATOM 747 C C . THR A 1 93 ? -10.521 0.777 -0.487 1.00 93.06 93 THR A C 1
ATOM 749 O O . THR A 1 93 ? -11.723 0.521 -0.484 1.00 93.06 93 THR A O 1
ATOM 752 N N . LYS A 1 94 ? -9.684 0.172 0.364 1.00 91.81 94 LYS A N 1
ATOM 753 C CA . LYS A 1 94 ? -10.115 -0.836 1.334 1.00 91.81 94 LYS A CA 1
ATOM 754 C C . LYS A 1 94 ? -9.149 -0.924 2.502 1.00 91.81 94 LYS A C 1
ATOM 756 O O . LYS A 1 94 ? -7.940 -0.960 2.309 1.00 91.81 94 LYS A O 1
ATOM 761 N N . ILE A 1 95 ? -9.698 -1.035 3.708 1.00 88.62 95 ILE A N 1
ATOM 762 C CA . ILE A 1 95 ? -8.927 -1.215 4.939 1.00 88.62 95 ILE A CA 1
ATOM 763 C C . ILE A 1 95 ? -9.528 -2.385 5.704 1.00 88.62 95 ILE A C 1
ATOM 765 O O . ILE A 1 95 ? -10.747 -2.496 5.838 1.00 88.62 95 ILE A O 1
ATOM 769 N N . LYS A 1 96 ? -8.668 -3.278 6.191 1.00 87.81 96 LYS A N 1
ATOM 770 C CA . LYS A 1 96 ? -9.052 -4.386 7.062 1.00 87.81 96 LYS A CA 1
ATOM 771 C C . LYS A 1 96 ? -8.183 -4.339 8.309 1.00 87.81 96 LYS A C 1
ATOM 773 O O . LYS A 1 96 ? -6.963 -4.327 8.199 1.00 87.81 96 LYS A O 1
ATOM 778 N N . THR A 1 97 ? -8.810 -4.367 9.476 1.00 84.69 97 THR A N 1
ATOM 779 C CA . THR A 1 97 ? -8.108 -4.523 10.753 1.00 84.69 97 THR A CA 1
ATOM 780 C C . THR A 1 97 ? -8.200 -5.980 11.181 1.00 84.69 97 THR A C 1
ATOM 782 O O . THR A 1 97 ? -9.280 -6.572 11.152 1.00 84.69 97 THR A O 1
ATOM 785 N N . ARG A 1 98 ? -7.074 -6.572 11.572 1.00 79.81 98 ARG A N 1
ATOM 786 C CA . ARG A 1 98 ? -7.004 -7.933 12.112 1.00 79.81 98 ARG A CA 1
ATOM 787 C C . ARG A 1 98 ? -6.272 -7.891 13.447 1.00 79.81 98 ARG A C 1
ATOM 789 O O . ARG A 1 98 ? -5.319 -7.133 13.603 1.00 79.81 98 ARG A O 1
ATOM 796 N N . LYS A 1 99 ? -6.722 -8.692 14.416 1.00 78.19 99 LYS A N 1
ATOM 797 C CA . LYS A 1 99 ? -5.969 -8.909 15.659 1.00 78.19 99 LYS A CA 1
ATOM 798 C C . LYS A 1 99 ? -4.772 -9.805 15.344 1.00 78.19 99 LYS A C 1
ATOM 800 O O . LYS A 1 99 ? -4.918 -10.741 14.567 1.00 78.19 99 LYS A O 1
ATOM 805 N N . SER A 1 100 ? -3.619 -9.563 15.967 1.00 64.50 100 SER A N 1
ATOM 806 C CA . SER A 1 100 ? -2.392 -10.318 15.658 1.00 64.50 100 SER A CA 1
ATOM 807 C C . SER A 1 100 ? -2.424 -11.795 16.087 1.00 64.50 100 SER A C 1
ATOM 809 O O . SER A 1 100 ? -1.497 -12.522 15.769 1.00 64.50 100 SER A O 1
ATOM 811 N N . ARG A 1 101 ? -3.446 -12.238 16.835 1.00 62.00 101 ARG A N 1
ATOM 812 C CA . ARG A 1 101 ? -3.568 -13.597 17.397 1.00 62.00 101 ARG A CA 1
ATOM 813 C C . ARG A 1 101 ? -4.709 -14.406 16.766 1.00 62.00 101 ARG A C 1
ATOM 815 O O . ARG A 1 101 ? -5.505 -14.986 17.490 1.00 62.00 101 ARG A O 1
ATOM 822 N N . PHE A 1 102 ? -4.869 -14.371 15.445 1.00 54.91 102 PHE A N 1
ATOM 823 C CA . PHE A 1 102 ? -5.995 -15.056 14.787 1.00 54.91 102 PHE A CA 1
ATOM 824 C C . PHE A 1 102 ? -5.670 -16.468 14.264 1.00 54.91 102 PHE A C 1
ATOM 826 O O . PHE A 1 102 ? -6.546 -17.079 13.670 1.00 54.91 102 PHE A O 1
ATOM 833 N N . GLU A 1 103 ? -4.455 -16.989 14.477 1.00 51.81 103 GLU A N 1
ATOM 834 C CA . GLU A 1 103 ? -4.066 -18.336 14.010 1.00 51.81 103 GLU A CA 1
ATOM 835 C C . GLU A 1 103 ? -4.116 -19.452 15.070 1.00 51.81 103 GLU A C 1
ATOM 837 O O . GLU A 1 103 ? -3.846 -20.589 14.719 1.00 51.81 103 GLU A O 1
ATOM 842 N N . ASP A 1 104 ? -4.552 -19.199 16.310 1.00 43.59 104 ASP A N 1
ATOM 843 C CA . ASP A 1 104 ? -4.606 -20.243 17.354 1.00 43.59 104 ASP A CA 1
ATOM 844 C C . ASP A 1 104 ? -5.927 -20.244 18.149 1.00 43.59 104 ASP A C 1
ATOM 846 O O . ASP A 1 104 ? -5.929 -19.880 19.327 1.00 43.59 104 ASP A O 1
ATOM 850 N N . LEU A 1 105 ? -7.047 -20.637 17.525 1.00 38.09 105 LEU A N 1
ATOM 851 C CA . LEU A 1 105 ? -8.255 -21.156 18.204 1.00 38.09 105 LEU A CA 1
ATOM 852 C C . LEU A 1 105 ? -9.074 -22.056 17.268 1.00 38.09 105 LEU A C 1
ATOM 854 O O . LEU A 1 105 ? -9.475 -21.565 16.188 1.00 38.09 105 LEU A O 1
#

Secondary structure (DSSP, 8-state):
-PPPEEEEEEETTEEE---SEEEEE--TTS--EEEEE--GGGGS-TT--SS-HHHHHTT-EEEEEEEEPTTSHHHHTTS-GGGG-EEEEEE--------TT-S--

Sequence (105 aa):
MALQTNTRIKIGEITITNFSNLKIDQEIHAHNTFSVEVRQDLLVPEFKSVMPVSQRLYGEKVTIEVKPAEGLEDLLFFNNRNDYVLHFSGIVTKIKTRKSRFEDL

Foldseek 3Di:
DDFAKFKWKDWANQIDRDFPDWDWADDDPDDTDIDTHDDPVSQDDPDDDDDPSQVVRAFTKMKMWIAGDPPCCVVCVVDDRVVRIDIDIDGHHDDDDDDPPPPDD

Radius of gyration: 16.37 Å; chains: 1; bounding box: 40×34×41 Å